Protein AF-A0A2D7BUH4-F1 (afdb_monomer_lite)

Foldseek 3Di:
DDPQQDWDPPDKDWDKDKDFDDPDQDDDPRHAFDWDAWDWDWDFDADDDDPPGAAKIATAIWTWTWHWDDDVTIMIMITIIHPDRDSGCCVGIDGDDDD

Sequence (99 aa):
MYPSDFTLQDRVLAGTIAKYVTETKSSGNLALQNWDTSAPIVFSVGQGSGAAFRGFKVDGNCTYTNRVRSDAVFLENYDWRLIDNPSALGSILTYTTGA

Secondary structure (DSSP, 8-state):
---TT----S---EEEEEEE--S----GGGSTT-EEEEEEEEEEEEESSGGG-EEEEEEEEEEEEEEEEESSSEEEEEEEEE----S-HHHHEEEE---

Structure (mmCIF, N/CA/C/O backbone):
data_AF-A0A2D7BUH4-F1
#
_entry.id   AF-A0A2D7BUH4-F1
#
loop_
_atom_site.group_PDB
_atom_site.id
_atom_site.type_symbol
_atom_site.label_atom_id
_atom_site.label_alt_id
_atom_site.label_comp_id
_atom_site.label_asym_id
_atom_site.label_entity_id
_atom_site.label_seq_id
_atom_site.pdbx_PDB_ins_code
_atom_site.Cartn_x
_atom_site.Cartn_y
_atom_site.Cartn_z
_atom_site.occupancy
_atom_site.B_iso_or_equiv
_atom_site.auth_seq_id
_atom_site.auth_comp_id
_atom_site.auth_asym_id
_atom_site.auth_atom_id
_atom_site.pdbx_PDB_model_num
ATOM 1 N N . MET A 1 1 ? -18.762 0.839 4.443 1.00 66.06 1 MET A N 1
ATOM 2 C CA . MET A 1 1 ? -17.490 1.091 5.160 1.00 66.06 1 MET A CA 1
ATOM 3 C C . MET A 1 1 ? -17.614 0.496 6.561 1.00 66.06 1 MET A C 1
ATOM 5 O O . MET A 1 1 ? -18.750 0.340 6.997 1.00 66.06 1 MET A O 1
ATOM 9 N N . TYR A 1 2 ? -16.518 0.084 7.210 1.00 70.69 2 TYR A N 1
ATOM 10 C CA . TYR A 1 2 ? -16.582 -0.606 8.511 1.00 70.69 2 TYR A CA 1
ATOM 11 C C . TYR A 1 2 ? -17.300 0.241 9.585 1.00 70.69 2 TYR A C 1
ATOM 13 O O . TYR A 1 2 ? -17.184 1.467 9.542 1.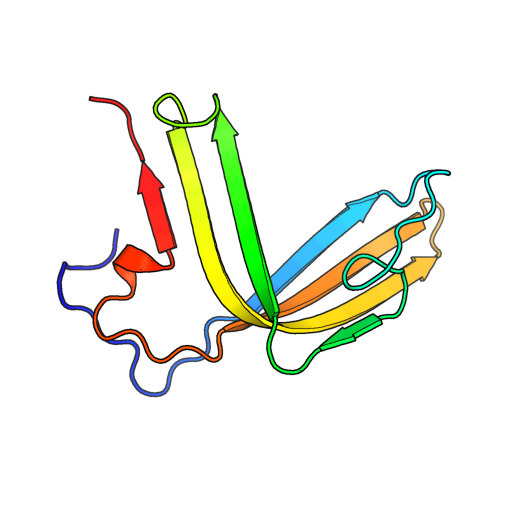00 70.69 2 TYR A O 1
ATOM 21 N N . PRO A 1 3 ? -18.033 -0.379 10.532 1.00 79.56 3 PRO A N 1
ATOM 22 C CA . PRO A 1 3 ? -18.598 0.319 11.690 1.00 79.56 3 PRO A CA 1
ATOM 23 C C . PRO A 1 3 ? -17.532 1.072 12.501 1.00 79.56 3 PRO A C 1
ATOM 25 O O . PRO A 1 3 ? -16.370 0.662 12.511 1.00 79.56 3 PRO A O 1
ATOM 28 N N . SER A 1 4 ? -17.937 2.139 13.199 1.00 71.00 4 SER A N 1
ATOM 29 C CA . SER A 1 4 ? -17.052 3.099 13.889 1.00 71.00 4 SER A CA 1
ATOM 30 C C . SER A 1 4 ? -16.131 2.503 14.957 1.00 71.00 4 SER A C 1
ATOM 32 O O . SER A 1 4 ? -15.134 3.125 15.294 1.00 71.00 4 SER A O 1
ATOM 34 N N . ASP A 1 5 ? -16.395 1.281 15.411 1.00 75.31 5 ASP A N 1
ATOM 35 C CA . ASP A 1 5 ? -15.647 0.612 16.481 1.00 75.31 5 ASP A CA 1
ATOM 36 C C . ASP A 1 5 ? -15.278 -0.826 16.091 1.00 75.31 5 ASP A C 1
ATOM 38 O O . ASP A 1 5 ? -15.105 -1.714 16.927 1.00 75.31 5 ASP A O 1
ATOM 42 N N . PHE A 1 6 ? -15.210 -1.096 14.784 1.00 77.00 6 PHE A N 1
ATOM 43 C CA . PHE A 1 6 ? -14.802 -2.405 14.305 1.00 77.00 6 PHE A CA 1
ATOM 44 C C . PHE A 1 6 ? -13.300 -2.606 14.526 1.00 77.00 6 PHE A C 1
ATOM 46 O O . PHE A 1 6 ? -12.466 -2.060 13.796 1.00 77.00 6 PHE A O 1
ATOM 53 N N . THR A 1 7 ? -12.975 -3.435 15.516 1.00 73.00 7 THR A N 1
ATOM 54 C CA . THR A 1 7 ? -11.623 -3.939 15.753 1.00 73.00 7 THR A CA 1
ATOM 55 C C . THR A 1 7 ? -11.385 -5.205 14.935 1.00 73.00 7 THR A C 1
ATOM 57 O O . THR A 1 7 ? -12.200 -6.132 14.927 1.00 73.00 7 THR A O 1
ATOM 60 N N . LEU A 1 8 ? -10.241 -5.270 14.258 1.00 71.44 8 LEU A N 1
ATOM 61 C CA . LEU A 1 8 ? -9.824 -6.456 13.521 1.00 71.44 8 LEU A CA 1
ATOM 62 C C . LEU A 1 8 ? -9.147 -7.453 14.479 1.00 71.44 8 LEU A C 1
ATOM 64 O O . LEU A 1 8 ? -7.937 -7.415 14.655 1.00 71.44 8 LEU A O 1
ATOM 68 N N . GLN A 1 9 ? -9.911 -8.357 15.097 1.00 72.06 9 GLN A N 1
ATOM 69 C CA . GLN A 1 9 ? -9.338 -9.468 15.873 1.00 72.06 9 GLN A CA 1
ATOM 70 C C . GLN A 1 9 ? -9.058 -10.678 14.969 1.00 72.06 9 GLN A C 1
ATOM 72 O O . GLN A 1 9 ? -9.918 -11.087 14.185 1.00 72.06 9 GLN A O 1
ATOM 77 N N . ASP A 1 10 ? -7.835 -11.211 15.057 1.00 70.31 10 ASP A N 1
ATOM 78 C CA . ASP A 1 10 ? -7.346 -12.448 14.418 1.00 70.31 10 ASP A CA 1
ATOM 79 C C . ASP A 1 10 ? -7.432 -12.527 12.886 1.00 70.31 10 ASP A C 1
ATOM 81 O O . ASP A 1 10 ? -7.198 -13.578 12.284 1.00 70.31 10 ASP A O 1
ATOM 85 N N . ARG A 1 11 ? -7.724 -11.409 12.219 1.00 70.94 11 ARG A N 1
ATOM 86 C CA . ARG A 1 11 ? -7.745 -11.331 10.759 1.00 70.94 11 ARG A CA 1
ATOM 87 C C . ARG A 1 11 ? -6.540 -10.580 10.230 1.00 70.94 11 ARG A C 1
ATOM 89 O O . ARG A 1 11 ? -6.104 -9.575 10.777 1.00 70.94 11 ARG A O 1
ATOM 96 N N . VAL A 1 12 ? -6.027 -11.080 9.115 1.00 82.19 12 VAL A N 1
ATOM 97 C CA . VAL A 1 12 ? -4.899 -10.489 8.404 1.00 82.19 12 VAL A CA 1
ATOM 98 C C . VAL A 1 12 ? -5.435 -9.618 7.278 1.00 82.19 12 VAL A C 1
ATOM 100 O O . VAL A 1 12 ? -6.063 -10.134 6.356 1.00 82.19 12 VAL A O 1
ATOM 103 N N . LEU A 1 13 ? -5.172 -8.311 7.336 1.00 84.94 13 LEU A N 1
ATOM 104 C CA . LEU A 1 13 ? -5.312 -7.441 6.171 1.00 84.94 13 LEU A CA 1
ATOM 105 C C . LEU A 1 13 ? -3.980 -7.421 5.421 1.00 84.94 13 LEU A C 1
ATOM 107 O O . LEU A 1 13 ? -2.958 -7.006 5.962 1.00 84.94 13 LEU A O 1
ATOM 111 N N . ALA A 1 14 ? -3.992 -7.897 4.185 1.00 89.19 14 ALA A N 1
ATOM 112 C CA . ALA A 1 14 ? -2.820 -7.969 3.328 1.00 89.19 14 ALA A CA 1
ATOM 113 C C . ALA A 1 14 ? -3.231 -7.767 1.871 1.00 89.19 14 ALA A C 1
ATOM 115 O O . ALA A 1 14 ? -4.402 -7.922 1.515 1.00 89.19 14 ALA A O 1
ATOM 116 N N . GLY A 1 15 ? -2.263 -7.440 1.027 1.00 89.19 15 GLY A N 1
ATOM 117 C CA . GLY A 1 15 ? -2.495 -7.238 -0.391 1.00 89.19 15 GLY A CA 1
ATOM 118 C C . GLY A 1 15 ? -1.205 -7.191 -1.190 1.00 89.19 15 GLY A C 1
ATOM 119 O O . GLY A 1 15 ? -0.107 -7.325 -0.655 1.00 89.19 15 GLY A O 1
ATOM 120 N N . THR A 1 16 ? -1.363 -6.989 -2.493 1.00 90.44 16 THR A N 1
ATOM 121 C CA . THR A 1 16 ? -0.253 -6.751 -3.415 1.00 90.44 16 THR A CA 1
ATOM 122 C C . THR A 1 16 ? -0.548 -5.509 -4.245 1.00 90.44 16 THR A C 1
ATOM 124 O O . THR A 1 16 ? -1.690 -5.291 -4.660 1.00 90.44 16 THR A O 1
ATOM 127 N N . ILE A 1 17 ? 0.464 -4.671 -4.453 1.00 88.81 17 ILE A N 1
ATOM 128 C CA . ILE A 1 17 ? 0.401 -3.488 -5.317 1.00 88.81 17 ILE A CA 1
ATOM 129 C C . ILE A 1 17 ? 1.437 -3.677 -6.419 1.00 88.81 17 ILE A C 1
ATOM 131 O O . ILE A 1 17 ? 2.615 -3.852 -6.122 1.00 88.81 17 ILE A O 1
ATOM 135 N N . ALA A 1 18 ? 1.010 -3.622 -7.680 1.00 89.44 18 ALA A N 1
ATOM 136 C CA . ALA A 1 18 ? 1.903 -3.689 -8.831 1.00 89.44 18 ALA A CA 1
ATOM 137 C C . ALA A 1 18 ? 2.084 -2.296 -9.444 1.00 89.44 18 ALA A C 1
ATOM 139 O O . ALA A 1 18 ? 1.099 -1.605 -9.714 1.00 89.44 18 ALA A O 1
ATOM 140 N N . LYS A 1 19 ? 3.333 -1.898 -9.698 1.00 86.31 19 LYS A N 1
ATOM 141 C CA . LYS A 1 19 ? 3.676 -0.679 -10.444 1.00 86.31 19 LYS A CA 1
ATOM 142 C C . LYS A 1 19 ? 4.612 -1.002 -11.607 1.00 86.31 19 LYS A C 1
ATOM 144 O O . LYS A 1 19 ? 5.383 -1.958 -11.544 1.00 86.31 19 LYS A O 1
ATOM 149 N N . TYR A 1 20 ? 4.552 -0.196 -12.663 1.00 89.19 20 TYR A N 1
ATOM 150 C CA . TYR A 1 20 ? 5.512 -0.276 -13.762 1.00 89.19 20 TYR A CA 1
ATOM 151 C C . TYR A 1 20 ? 6.888 0.198 -13.300 1.00 89.19 20 TYR A C 1
ATOM 153 O O . TYR A 1 20 ? 7.000 1.244 -12.658 1.00 89.19 20 TYR A O 1
ATOM 161 N N . VAL A 1 21 ? 7.928 -0.561 -13.645 1.00 87.12 21 VAL A N 1
ATOM 162 C CA . VAL A 1 21 ? 9.310 -0.113 -13.468 1.00 87.12 21 VAL A CA 1
ATOM 163 C C . VAL A 1 21 ? 9.634 0.831 -14.615 1.00 87.12 21 VAL A C 1
ATOM 165 O O . VAL A 1 21 ? 9.552 0.461 -15.785 1.00 87.12 21 VAL A O 1
ATOM 168 N N . THR A 1 22 ? 9.987 2.061 -14.270 1.00 83.88 22 THR A N 1
ATOM 169 C CA . THR A 1 22 ? 10.462 3.067 -15.220 1.00 83.88 22 THR A CA 1
ATOM 170 C C . THR A 1 22 ? 11.976 3.223 -15.084 1.00 83.88 22 THR A C 1
ATOM 172 O O . THR A 1 22 ? 12.606 2.635 -14.206 1.00 83.88 22 THR A O 1
ATOM 175 N N . GLU A 1 23 ? 12.587 4.049 -15.928 1.00 82.75 23 GLU A N 1
ATOM 176 C CA . GLU A 1 23 ? 14.015 4.393 -15.837 1.00 82.75 23 GLU A CA 1
ATOM 177 C C . GLU A 1 23 ? 14.408 5.156 -14.557 1.00 82.75 23 GLU A C 1
ATOM 179 O O . GLU A 1 23 ? 15.594 5.336 -14.272 1.00 82.75 23 GLU A O 1
ATOM 184 N N . THR A 1 24 ? 13.434 5.602 -13.756 1.00 82.38 24 THR A N 1
ATOM 185 C CA . THR A 1 24 ? 13.703 6.341 -12.520 1.00 82.38 24 THR A CA 1
ATOM 186 C C . THR A 1 24 ? 14.128 5.394 -11.402 1.00 82.38 24 THR A C 1
ATOM 188 O O . THR A 1 24 ? 13.338 4.604 -10.882 1.00 82.38 24 THR A O 1
ATOM 191 N N . LYS A 1 25 ? 15.387 5.515 -10.972 1.00 76.62 25 LYS A N 1
ATOM 192 C CA . LYS A 1 25 ? 15.914 4.756 -9.837 1.00 76.62 25 LYS A CA 1
ATOM 193 C C . LYS A 1 25 ? 15.312 5.264 -8.526 1.00 76.62 25 LYS A C 1
ATOM 195 O O . LYS A 1 25 ? 15.660 6.341 -8.049 1.00 76.62 25 LYS A O 1
ATOM 200 N N . SER A 1 26 ? 14.453 4.452 -7.922 1.00 80.75 26 SER A N 1
ATOM 201 C CA . SER A 1 26 ? 13.956 4.688 -6.564 1.00 80.75 26 SER A CA 1
ATOM 202 C C . SER A 1 26 ? 15.034 4.341 -5.525 1.00 80.75 26 SER A C 1
ATOM 204 O O . SER A 1 26 ? 15.833 3.425 -5.734 1.00 80.75 26 SER A O 1
ATOM 206 N N . SER A 1 27 ? 15.082 5.076 -4.412 1.00 81.38 27 SER A N 1
ATOM 207 C CA . SER A 1 27 ? 16.049 4.891 -3.319 1.00 81.38 27 SER A CA 1
ATOM 208 C C . SER A 1 27 ? 15.350 4.713 -1.963 1.00 81.38 27 SER A C 1
ATOM 210 O O . SER A 1 27 ? 14.140 4.919 -1.842 1.00 81.38 27 SER A O 1
ATOM 212 N N . GLY A 1 28 ? 16.102 4.290 -0.939 1.00 82.75 28 GLY A N 1
ATOM 213 C CA . GLY A 1 28 ? 15.569 4.037 0.406 1.00 82.75 28 GLY A CA 1
ATOM 214 C C . GLY A 1 28 ? 14.490 2.950 0.410 1.00 82.75 28 GLY A C 1
ATOM 215 O O . GLY A 1 28 ? 14.629 1.938 -0.271 1.00 82.75 28 GLY A O 1
ATOM 216 N N . ASN A 1 29 ? 13.388 3.189 1.123 1.00 72.94 29 ASN A N 1
ATOM 217 C CA . ASN A 1 29 ? 12.273 2.238 1.259 1.00 72.94 29 ASN A CA 1
ATOM 218 C C . ASN A 1 29 ? 11.501 1.998 -0.054 1.00 72.94 29 ASN A C 1
ATOM 220 O O . ASN A 1 29 ? 10.693 1.079 -0.149 1.00 72.94 29 ASN A O 1
ATOM 224 N N . LEU A 1 30 ? 11.752 2.817 -1.078 1.00 73.50 30 LEU A N 1
ATOM 225 C CA . LEU A 1 30 ? 11.188 2.651 -2.416 1.00 73.50 30 LEU A CA 1
ATOM 226 C C . LEU A 1 30 ? 12.140 1.917 -3.367 1.00 73.50 30 LEU A C 1
ATOM 228 O O . LEU A 1 30 ? 11.780 1.698 -4.520 1.00 73.50 30 LEU A O 1
ATOM 232 N N . ALA A 1 31 ? 13.348 1.561 -2.919 1.00 82.81 31 ALA A N 1
ATOM 233 C CA . ALA A 1 31 ? 14.301 0.831 -3.738 1.00 82.81 31 ALA A CA 1
ATOM 234 C C . ALA A 1 31 ? 13.745 -0.542 -4.146 1.00 82.81 31 ALA A C 1
ATOM 236 O O . ALA A 1 31 ? 13.092 -1.241 -3.364 1.00 82.81 31 ALA A O 1
ATOM 237 N N . LEU A 1 32 ? 14.045 -0.926 -5.387 1.00 81.25 32 LEU A N 1
ATOM 238 C CA . LEU A 1 32 ? 13.700 -2.231 -5.938 1.00 81.25 32 LEU A CA 1
ATOM 239 C C . LEU A 1 32 ? 14.368 -3.341 -5.112 1.00 81.25 32 LEU A C 1
ATOM 241 O O . LEU A 1 32 ? 15.523 -3.190 -4.716 1.00 81.25 32 LEU A O 1
ATOM 245 N N . GLN A 1 33 ? 13.669 -4.462 -4.902 1.00 83.12 33 GLN A N 1
ATOM 246 C CA . GLN A 1 33 ? 14.151 -5.599 -4.094 1.00 83.12 33 GLN A CA 1
ATOM 247 C C . GLN A 1 33 ? 14.375 -5.277 -2.602 1.00 83.12 33 GLN A C 1
ATOM 249 O O . GLN A 1 33 ? 15.190 -5.920 -1.944 1.00 83.12 33 GLN A O 1
ATOM 254 N N . ASN A 1 34 ? 13.666 -4.285 -2.055 1.00 87.69 34 ASN A N 1
ATOM 255 C CA . ASN A 1 34 ? 13.734 -3.954 -0.631 1.00 87.69 34 ASN A CA 1
ATOM 256 C C . ASN A 1 34 ? 12.680 -4.696 0.212 1.00 87.69 34 ASN A C 1
ATOM 258 O O . ASN A 1 34 ? 11.643 -5.135 -0.285 1.00 87.69 34 ASN A O 1
ATOM 262 N N . TRP A 1 35 ? 12.909 -4.800 1.516 1.00 90.31 35 TRP A N 1
ATOM 263 C CA . TRP A 1 35 ? 11.911 -5.281 2.468 1.00 90.31 35 TRP A CA 1
ATOM 264 C C . TRP A 1 35 ? 11.989 -4.478 3.760 1.00 90.31 35 TRP A C 1
ATOM 266 O O . TRP A 1 35 ? 13.035 -3.927 4.099 1.00 90.31 35 TRP A O 1
ATOM 276 N N . ASP A 1 36 ? 10.868 -4.418 4.471 1.00 89.75 36 ASP A N 1
ATOM 277 C CA . ASP A 1 36 ? 10.794 -3.810 5.794 1.00 89.75 36 ASP A CA 1
ATOM 278 C C . ASP A 1 36 ? 9.767 -4.561 6.641 1.00 89.75 36 ASP A C 1
ATOM 280 O O . ASP A 1 36 ? 8.722 -5.002 6.152 1.00 89.75 36 ASP A O 1
ATOM 284 N N . THR A 1 37 ? 10.065 -4.711 7.924 1.00 89.38 37 THR A N 1
ATOM 285 C CA . THR A 1 37 ? 9.145 -5.292 8.899 1.00 89.38 37 THR A CA 1
ATOM 286 C C . THR A 1 37 ? 8.200 -4.274 9.521 1.00 89.38 37 THR A C 1
ATOM 288 O O . THR A 1 37 ? 7.263 -4.674 10.200 1.00 89.38 37 THR A O 1
ATOM 291 N N . SER A 1 38 ? 8.441 -2.977 9.346 1.00 89.75 38 SER A N 1
ATOM 292 C CA . SER A 1 38 ? 7.605 -1.927 9.917 1.00 89.75 38 SER A CA 1
ATOM 293 C C . SER A 1 38 ? 7.755 -0.629 9.131 1.00 89.75 38 SER A C 1
ATOM 295 O O . SER A 1 38 ? 8.477 0.280 9.542 1.00 89.75 38 SER A O 1
ATOM 297 N N . ALA A 1 39 ? 7.012 -0.514 8.034 1.00 87.38 39 ALA A N 1
ATOM 298 C CA . ALA A 1 39 ? 6.946 0.711 7.251 1.00 87.38 39 ALA A CA 1
ATOM 299 C C . ALA A 1 39 ? 5.506 1.206 7.086 1.00 87.38 39 ALA A C 1
ATOM 301 O O . ALA A 1 39 ? 4.607 0.396 6.836 1.00 87.38 39 ALA A O 1
ATOM 302 N N . PRO A 1 40 ? 5.273 2.528 7.152 1.00 88.25 40 PRO A N 1
ATOM 303 C CA . PRO A 1 40 ? 3.994 3.092 6.761 1.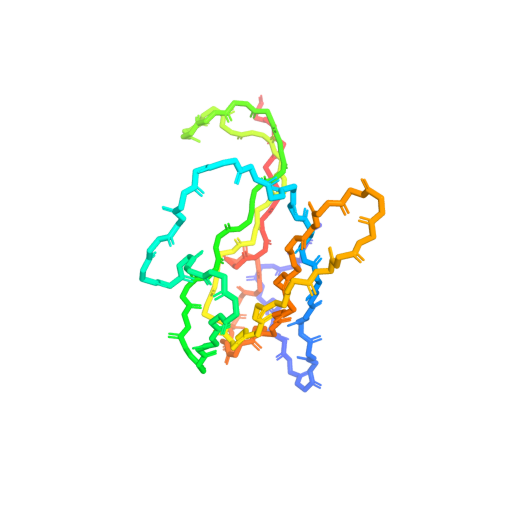00 88.25 40 PRO A CA 1
ATOM 304 C C . PRO A 1 40 ? 3.804 2.905 5.253 1.00 88.25 40 PRO A C 1
ATOM 306 O O . PRO A 1 40 ? 4.626 3.353 4.449 1.00 88.25 40 PRO A O 1
ATOM 309 N N . ILE A 1 41 ? 2.715 2.244 4.866 1.00 86.00 41 ILE A N 1
ATOM 310 C CA . ILE A 1 41 ? 2.299 2.137 3.467 1.00 86.00 41 ILE A CA 1
ATOM 311 C C . ILE A 1 41 ? 1.024 2.943 3.297 1.00 86.00 41 ILE A C 1
ATOM 313 O O . ILE A 1 41 ? 0.004 2.662 3.925 1.00 86.00 41 ILE A O 1
ATOM 317 N N . VAL A 1 42 ? 1.096 3.927 2.400 1.00 88.94 42 VAL A N 1
ATOM 318 C CA . VAL A 1 42 ? -0.058 4.719 1.987 1.00 88.94 42 VAL A CA 1
ATOM 319 C C . VAL A 1 42 ? -0.398 4.375 0.550 1.00 88.94 42 VAL A C 1
ATOM 321 O O . VAL A 1 42 ? 0.364 4.654 -0.374 1.00 88.94 42 VAL A O 1
ATOM 324 N N . PHE A 1 43 ? -1.572 3.791 0.359 1.00 85.44 43 PHE A N 1
ATOM 325 C CA . PHE A 1 43 ? -2.136 3.515 -0.952 1.00 85.44 43 PHE A CA 1
ATOM 326 C C . PHE A 1 43 ? -3.437 4.289 -1.093 1.00 85.44 43 PHE A C 1
ATOM 328 O O . PHE A 1 43 ? -4.297 4.230 -0.221 1.00 85.44 43 PHE A O 1
ATOM 335 N N . SER A 1 44 ? -3.580 5.047 -2.175 1.00 89.06 44 SER A N 1
ATOM 336 C CA . SER A 1 44 ? -4.775 5.847 -2.442 1.00 89.06 44 SER A CA 1
ATOM 337 C C . SER A 1 44 ? -5.212 5.650 -3.887 1.00 89.06 44 SER A C 1
ATOM 339 O O . SER A 1 44 ? -4.414 5.809 -4.807 1.00 89.06 44 SER A O 1
ATOM 341 N N . VAL A 1 45 ? -6.484 5.316 -4.081 1.00 87.81 45 VAL A N 1
ATOM 342 C CA . VAL A 1 45 ? -7.117 5.155 -5.393 1.00 87.81 45 VAL A CA 1
ATOM 343 C C . VAL A 1 45 ? -8.345 6.030 -5.427 1.00 87.81 45 VAL A C 1
ATOM 345 O O . VAL A 1 45 ? -9.311 5.794 -4.701 1.00 87.81 45 VAL A O 1
ATOM 348 N N . GLY A 1 46 ? -8.312 7.055 -6.265 1.00 89.56 46 GLY A N 1
ATOM 349 C CA . GLY A 1 46 ? -9.367 8.047 -6.287 1.00 89.56 46 GLY A CA 1
ATOM 350 C C . GLY A 1 46 ? -9.047 9.234 -7.174 1.00 89.56 46 GLY A C 1
ATOM 351 O O . GLY A 1 46 ? -8.076 9.228 -7.928 1.00 89.56 46 GLY A O 1
ATOM 352 N N . GLN A 1 47 ? -9.897 10.247 -7.069 1.00 90.62 47 GLN A N 1
ATOM 353 C CA . GLN A 1 47 ? -9.799 11.509 -7.789 1.00 90.62 47 GLN A CA 1
ATOM 354 C C . GLN A 1 47 ? -9.496 12.650 -6.816 1.00 90.62 47 GLN A C 1
ATOM 356 O O . GLN A 1 47 ? -9.981 12.653 -5.685 1.00 90.62 47 GLN A O 1
ATOM 361 N N . GLY A 1 48 ? -8.724 13.636 -7.273 1.00 88.75 48 GLY A N 1
ATOM 362 C CA . GLY A 1 48 ? -8.318 14.790 -6.468 1.00 88.75 48 GLY A CA 1
ATOM 363 C C . GLY A 1 48 ? -7.150 14.509 -5.516 1.00 88.75 48 GLY A C 1
ATOM 364 O O . GLY A 1 48 ? -6.562 13.431 -5.507 1.00 88.75 48 GLY A O 1
ATOM 365 N N . SER A 1 49 ? -6.796 15.511 -4.714 1.00 86.75 49 SER A N 1
ATOM 366 C CA . SER A 1 49 ? -5.707 15.453 -3.733 1.00 86.75 49 SER A CA 1
ATOM 367 C C . SER A 1 49 ? -6.060 16.259 -2.479 1.00 86.75 49 SER A C 1
ATOM 369 O O . SER A 1 49 ? -6.981 17.082 -2.489 1.00 86.75 49 SER A O 1
ATOM 371 N N . GLY A 1 50 ? -5.357 16.004 -1.371 1.00 85.94 50 GLY A N 1
ATOM 372 C CA . GLY A 1 50 ? -5.612 16.676 -0.092 1.00 85.94 50 GLY A CA 1
ATOM 373 C C . GLY A 1 50 ? -7.077 16.558 0.347 1.00 85.94 50 GLY A C 1
ATOM 374 O O . GLY A 1 50 ? -7.673 15.486 0.269 1.00 85.94 50 GLY A O 1
ATOM 375 N N . ALA A 1 51 ? -7.682 17.676 0.759 1.00 86.62 51 ALA A N 1
ATOM 376 C CA . ALA A 1 51 ? -9.089 17.729 1.176 1.00 86.62 51 ALA A CA 1
ATOM 377 C C . ALA A 1 51 ? -10.095 17.448 0.035 1.00 86.62 51 ALA A C 1
ATOM 379 O O . ALA A 1 51 ? -11.253 17.097 0.285 1.00 86.62 51 ALA A O 1
ATOM 380 N N . ALA A 1 52 ? -9.668 17.577 -1.225 1.00 89.38 52 ALA A N 1
ATOM 381 C CA . ALA A 1 52 ? -10.492 17.281 -2.393 1.00 89.38 52 ALA A CA 1
ATOM 382 C C . ALA A 1 52 ? -10.459 15.795 -2.790 1.00 89.38 52 ALA A C 1
ATOM 384 O O . ALA A 1 52 ? -11.192 15.410 -3.697 1.00 89.38 52 ALA A O 1
ATOM 385 N N . PHE A 1 53 ? -9.646 14.955 -2.131 1.00 90.94 53 PHE A N 1
ATOM 386 C CA . PHE A 1 53 ? -9.563 13.532 -2.456 1.00 90.94 53 PHE A CA 1
ATOM 387 C C . PHE A 1 53 ? -10.912 12.832 -2.263 1.00 90.94 53 PHE A C 1
ATOM 389 O O . PHE A 1 53 ? -11.583 13.002 -1.239 1.00 90.94 53 PHE A O 1
ATOM 396 N N . ARG A 1 54 ? -11.300 12.036 -3.259 1.00 92.19 54 ARG A N 1
ATOM 397 C CA . ARG A 1 54 ? -12.480 11.171 -3.269 1.00 92.19 54 ARG A CA 1
ATOM 398 C C . ARG A 1 54 ? -12.056 9.790 -3.725 1.00 92.19 54 ARG A C 1
ATOM 400 O O . ARG A 1 54 ? -11.572 9.641 -4.845 1.00 92.19 54 ARG A O 1
ATOM 407 N N .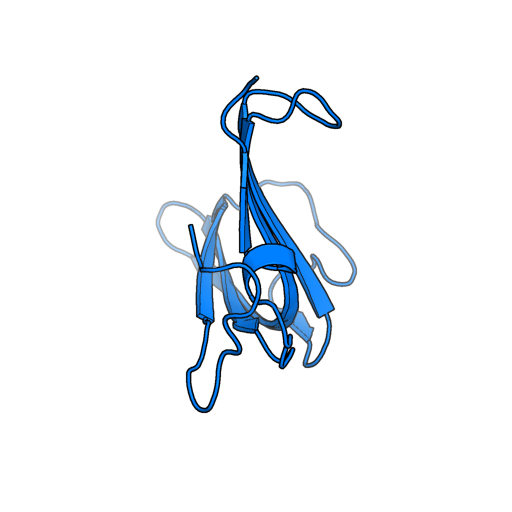 GLY A 1 55 ? -12.246 8.785 -2.886 1.00 92.06 55 GLY A N 1
ATOM 408 C CA . GLY A 1 55 ? -11.821 7.432 -3.206 1.00 92.06 55 GLY A CA 1
ATOM 409 C C . GLY A 1 55 ? -11.429 6.618 -1.990 1.00 92.06 55 GLY A C 1
ATOM 410 O O . GLY A 1 55 ? -11.781 6.941 -0.858 1.00 92.06 55 GLY A O 1
ATOM 411 N N . PHE A 1 56 ? -10.723 5.532 -2.263 1.00 89.44 56 PHE A N 1
ATOM 412 C CA . PHE A 1 56 ? -10.268 4.552 -1.294 1.00 89.44 56 PHE A CA 1
ATOM 413 C C . PHE A 1 56 ? -8.841 4.866 -0.852 1.00 89.44 56 PHE A C 1
ATOM 415 O O . PHE A 1 56 ? -7.980 5.120 -1.695 1.00 89.44 56 PHE A O 1
ATOM 422 N N . LYS A 1 57 ? -8.578 4.818 0.453 1.00 90.06 57 LYS A N 1
ATOM 423 C CA . LYS A 1 57 ? -7.242 4.997 1.016 1.00 90.06 57 LYS A CA 1
ATOM 424 C C . LYS A 1 57 ? -6.965 3.948 2.094 1.00 90.06 57 LYS A C 1
ATOM 426 O O . LYS A 1 57 ? -7.808 3.702 2.954 1.00 90.06 57 LYS A O 1
ATOM 431 N N . VAL A 1 58 ? -5.768 3.370 2.040 1.00 88.12 58 VAL A N 1
ATOM 432 C CA . VAL A 1 58 ? -5.149 2.564 3.099 1.00 88.12 58 VAL A CA 1
ATOM 433 C C . VAL A 1 58 ? -3.944 3.327 3.619 1.00 88.12 58 VAL A C 1
ATOM 435 O O . VAL A 1 58 ? -3.139 3.801 2.817 1.00 88.12 58 VAL A O 1
ATOM 438 N N . ASP A 1 59 ? -3.842 3.459 4.934 1.00 91.19 59 ASP A N 1
ATOM 439 C CA . ASP A 1 59 ? -2.762 4.175 5.611 1.00 91.19 59 ASP A CA 1
ATOM 440 C C . ASP A 1 59 ? -2.498 3.530 6.967 1.00 91.19 59 ASP A C 1
ATOM 442 O O . ASP A 1 59 ? -3.278 3.699 7.901 1.00 91.19 59 ASP A O 1
ATOM 446 N N . GLY A 1 60 ? -1.449 2.714 7.033 1.00 89.94 60 GLY A N 1
ATOM 447 C CA . GLY A 1 60 ? -1.082 1.982 8.240 1.00 89.94 60 GLY A CA 1
ATOM 448 C C . GLY A 1 60 ? 0.309 1.367 8.155 1.00 89.94 60 GLY A C 1
ATOM 449 O O . GLY A 1 60 ? 0.909 1.274 7.076 1.00 89.94 60 GLY A O 1
ATOM 450 N N . ASN A 1 61 ? 0.824 0.928 9.301 1.00 91.50 61 ASN A N 1
ATOM 451 C CA . ASN A 1 61 ? 2.101 0.235 9.377 1.00 91.50 61 ASN A CA 1
ATOM 452 C C . ASN A 1 61 ? 1.953 -1.187 8.853 1.00 91.50 61 ASN A C 1
ATOM 454 O O . ASN A 1 61 ? 1.088 -1.965 9.272 1.00 91.50 61 ASN A O 1
ATOM 458 N N . CYS A 1 62 ? 2.844 -1.533 7.936 1.00 90.75 62 CYS A N 1
ATOM 459 C CA . CYS A 1 62 ? 2.869 -2.816 7.273 1.00 90.75 62 CYS A CA 1
ATOM 460 C C . CYS A 1 62 ? 4.266 -3.434 7.347 1.00 90.75 62 CYS A C 1
ATOM 462 O O . CYS A 1 62 ? 5.284 -2.743 7.342 1.00 90.75 62 CYS A O 1
ATOM 464 N N . THR A 1 63 ? 4.296 -4.760 7.324 1.00 92.56 63 THR A N 1
ATOM 465 C CA . THR A 1 63 ? 5.451 -5.496 6.801 1.00 92.56 63 THR A CA 1
ATOM 466 C C . THR A 1 63 ? 5.300 -5.557 5.285 1.00 92.56 63 THR A C 1
ATOM 468 O O . THR A 1 63 ? 4.179 -5.720 4.789 1.00 92.56 63 THR A O 1
ATOM 471 N N . TYR A 1 64 ? 6.392 -5.430 4.535 1.00 93.00 64 TYR A N 1
ATOM 472 C CA . TYR A 1 64 ? 6.348 -5.620 3.090 1.00 93.00 64 TYR A CA 1
ATOM 473 C C . TYR A 1 64 ? 7.589 -6.304 2.537 1.00 93.00 64 TYR A C 1
ATOM 475 O O . TYR A 1 64 ? 8.687 -6.244 3.091 1.00 93.00 64 TYR A O 1
ATOM 483 N N . THR A 1 65 ? 7.405 -6.935 1.384 1.00 92.56 65 THR A N 1
ATOM 484 C CA . THR A 1 65 ? 8.496 -7.346 0.508 1.00 92.56 65 THR A CA 1
ATOM 485 C C . THR A 1 65 ? 8.235 -6.803 -0.880 1.00 92.56 65 THR A C 1
ATOM 487 O O . THR A 1 65 ? 7.139 -6.944 -1.420 1.00 92.56 65 THR A O 1
ATOM 490 N N . ASN A 1 66 ? 9.259 -6.189 -1.449 1.00 90.31 66 ASN A N 1
ATOM 491 C CA . ASN A 1 66 ? 9.238 -5.654 -2.788 1.00 90.31 66 ASN A CA 1
ATOM 492 C C . ASN A 1 66 ? 9.989 -6.592 -3.743 1.00 90.31 66 ASN A C 1
ATOM 494 O O . ASN A 1 66 ? 11.129 -6.962 -3.467 1.00 90.31 66 ASN A O 1
ATOM 498 N N . ARG A 1 67 ? 9.373 -6.981 -4.863 1.00 90.94 67 ARG A N 1
ATOM 499 C CA . ARG A 1 67 ? 9.957 -7.909 -5.845 1.00 90.94 67 ARG A CA 1
ATOM 500 C C . ARG A 1 67 ? 9.838 -7.364 -7.259 1.00 90.94 67 ARG A C 1
ATOM 502 O O . ARG A 1 67 ? 8.779 -6.887 -7.658 1.00 90.94 67 ARG A O 1
ATOM 509 N N . VAL A 1 68 ? 10.904 -7.510 -8.044 1.00 90.06 68 VAL A N 1
ATOM 510 C CA . VAL A 1 68 ? 10.834 -7.308 -9.496 1.00 90.06 68 VAL A CA 1
ATOM 511 C C . VAL A 1 68 ? 10.190 -8.514 -10.165 1.00 90.06 68 VAL A C 1
ATOM 513 O O . VAL A 1 68 ? 10.481 -9.663 -9.827 1.00 90.06 68 VAL A O 1
ATOM 516 N N . ARG A 1 69 ? 9.372 -8.237 -11.170 1.00 89.94 69 ARG A N 1
ATOM 517 C CA . ARG A 1 69 ? 8.895 -9.208 -12.138 1.00 89.94 69 ARG A CA 1
ATOM 518 C C . ARG A 1 69 ? 9.388 -8.789 -13.517 1.00 89.94 69 ARG A C 1
ATOM 520 O O . ARG A 1 69 ? 9.012 -7.739 -14.034 1.00 89.94 69 ARG A O 1
ATOM 527 N N . SER A 1 70 ? 10.273 -9.600 -14.080 1.00 87.62 70 SER A N 1
ATOM 528 C CA . SER A 1 70 ? 10.903 -9.374 -15.379 1.00 87.62 70 SER A CA 1
ATOM 529 C C . SER A 1 70 ? 10.199 -10.199 -16.455 1.00 87.62 70 SER A C 1
ATOM 531 O O . SER A 1 70 ? 10.668 -11.276 -16.817 1.00 87.62 70 SER A O 1
ATOM 533 N N . ASP A 1 71 ? 9.053 -9.705 -16.918 1.00 87.56 71 ASP A N 1
ATOM 534 C CA . ASP A 1 71 ? 8.369 -10.210 -18.113 1.00 87.56 71 ASP A CA 1
ATOM 535 C C . ASP A 1 71 ? 8.619 -9.245 -19.293 1.00 87.56 71 ASP A C 1
ATOM 537 O O . ASP A 1 71 ? 9.496 -8.383 -19.224 1.00 87.56 71 ASP A O 1
ATOM 541 N N . ALA A 1 72 ? 7.838 -9.346 -20.377 1.00 88.31 72 ALA A N 1
ATOM 542 C CA . ALA A 1 72 ? 7.872 -8.384 -21.490 1.00 88.31 72 ALA A CA 1
ATOM 543 C C . ALA A 1 72 ? 7.705 -6.917 -21.035 1.00 88.31 72 ALA A C 1
ATOM 545 O O . ALA A 1 72 ? 8.134 -5.998 -21.728 1.00 88.31 72 ALA A O 1
ATOM 546 N N . VAL A 1 73 ? 7.095 -6.708 -19.865 1.00 88.75 73 VAL A N 1
ATOM 547 C CA . VAL A 1 73 ? 7.054 -5.431 -19.155 1.00 88.75 73 VAL A CA 1
ATOM 548 C C . VAL A 1 73 ? 7.613 -5.645 -17.752 1.00 88.75 73 VAL A C 1
ATOM 550 O O . VAL A 1 73 ? 7.178 -6.554 -17.042 1.00 88.75 73 VAL A O 1
ATOM 553 N N . PHE A 1 74 ? 8.563 -4.801 -17.346 1.00 89.12 74 PHE A N 1
ATOM 554 C CA . PHE A 1 74 ? 9.109 -4.834 -15.994 1.00 89.12 74 PHE A CA 1
ATOM 555 C C . PHE A 1 74 ? 8.102 -4.250 -15.003 1.00 89.12 74 PHE A C 1
ATOM 557 O O . PHE A 1 74 ? 7.670 -3.099 -15.123 1.00 89.12 74 PHE A O 1
ATOM 564 N N . LEU A 1 75 ? 7.742 -5.056 -14.011 1.00 91.25 75 LEU A N 1
ATOM 565 C CA . LEU A 1 75 ? 6.854 -4.674 -12.923 1.00 91.25 75 LEU A CA 1
ATOM 566 C C . LEU A 1 75 ? 7.575 -4.806 -11.588 1.00 91.25 75 LEU A C 1
ATOM 568 O O . LEU A 1 75 ? 8.521 -5.577 -11.429 1.00 91.25 75 LEU A O 1
ATOM 572 N N . GLU A 1 76 ? 7.090 -4.051 -10.621 1.00 89.44 76 GLU A N 1
ATOM 573 C CA . GLU A 1 76 ? 7.520 -4.102 -9.239 1.00 89.44 76 GLU A CA 1
ATOM 574 C C . GLU A 1 76 ? 6.295 -4.318 -8.354 1.00 89.44 76 GLU A C 1
ATOM 576 O O . GLU A 1 76 ? 5.319 -3.566 -8.429 1.00 89.44 76 GLU A O 1
ATOM 581 N N . ASN A 1 77 ? 6.341 -5.376 -7.549 1.00 91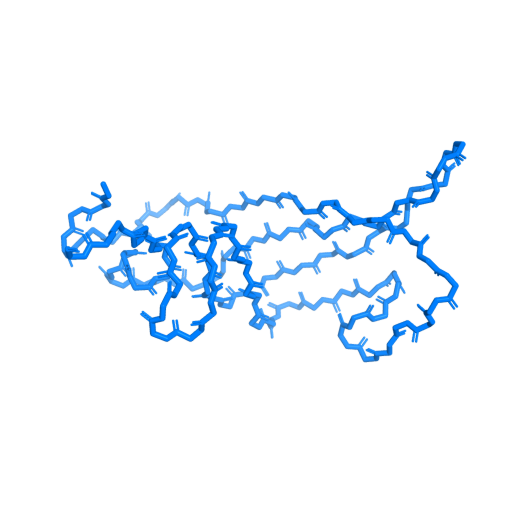.69 77 ASN A N 1
ATOM 582 C CA . ASN A 1 77 ? 5.256 -5.818 -6.688 1.00 91.69 77 ASN A CA 1
ATOM 583 C C . ASN A 1 77 ? 5.608 -5.568 -5.222 1.00 91.69 77 ASN A C 1
ATOM 585 O O . ASN A 1 77 ? 6.590 -6.114 -4.723 1.00 91.69 77 ASN A O 1
ATOM 589 N N . TYR A 1 78 ? 4.765 -4.801 -4.531 1.00 90.44 78 TYR A N 1
ATOM 590 C CA . TYR A 1 78 ? 4.788 -4.651 -3.079 1.00 90.44 78 TYR A CA 1
ATOM 591 C C . TYR A 1 78 ? 3.750 -5.579 -2.472 1.00 90.44 78 TYR A C 1
ATOM 593 O O . TYR A 1 78 ? 2.558 -5.266 -2.470 1.00 90.44 78 TYR A O 1
ATOM 601 N N . ASP A 1 79 ? 4.211 -6.708 -1.950 1.00 92.50 79 ASP A N 1
ATOM 602 C CA . ASP A 1 79 ? 3.385 -7.605 -1.155 1.00 92.50 79 ASP A CA 1
ATOM 603 C C . ASP A 1 79 ? 3.441 -7.131 0.293 1.00 92.50 79 ASP A C 1
ATOM 605 O O . ASP A 1 79 ? 4.520 -7.078 0.888 1.00 92.50 79 ASP A O 1
ATOM 609 N N . TRP A 1 80 ? 2.295 -6.751 0.849 1.00 91.75 80 TRP A N 1
ATOM 610 C CA . TRP A 1 80 ? 2.218 -6.098 2.149 1.00 91.75 80 TRP A CA 1
ATOM 611 C C . TRP A 1 80 ? 1.204 -6.766 3.067 1.00 91.75 80 TRP A C 1
ATOM 613 O O . TRP A 1 80 ? 0.206 -7.341 2.628 1.00 91.75 80 TRP A O 1
ATOM 623 N N . ARG A 1 81 ? 1.457 -6.651 4.3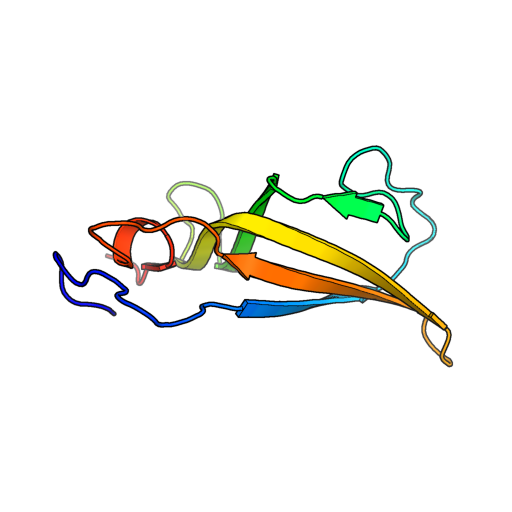68 1.00 92.00 81 ARG A N 1
ATOM 624 C CA . ARG A 1 81 ? 0.559 -7.087 5.433 1.00 92.00 81 ARG A CA 1
ATOM 625 C C . ARG A 1 81 ? 0.518 -6.031 6.525 1.00 92.00 81 ARG A C 1
ATOM 627 O O . ARG A 1 81 ? 1.565 -5.694 7.077 1.00 92.00 81 ARG A O 1
ATOM 634 N N . LEU A 1 82 ? -0.687 -5.570 6.856 1.00 90.50 82 LEU A N 1
ATOM 635 C CA . LEU A 1 82 ? -0.929 -4.686 7.990 1.00 90.50 82 LEU A CA 1
ATOM 636 C C . LEU A 1 82 ? -0.484 -5.389 9.277 1.00 90.50 82 LEU A C 1
ATOM 638 O O . LEU A 1 82 ? -0.847 -6.545 9.517 1.00 90.50 82 LEU A O 1
ATOM 642 N N . ILE A 1 83 ? 0.308 -4.686 10.080 1.00 91.00 83 ILE A N 1
ATOM 643 C CA . ILE A 1 83 ? 0.745 -5.144 11.405 1.00 91.00 83 ILE A CA 1
ATOM 644 C C . ILE A 1 83 ? 0.125 -4.336 12.540 1.00 91.00 83 ILE A C 1
ATOM 646 O O . ILE A 1 83 ? 0.212 -4.747 13.696 1.00 91.00 83 ILE A O 1
ATOM 650 N N . ASP A 1 84 ? -0.529 -3.221 12.215 1.00 86.62 84 ASP A N 1
ATOM 651 C CA . ASP A 1 84 ? -1.333 -2.498 13.184 1.00 86.62 84 ASP A CA 1
ATOM 652 C C . ASP A 1 84 ? -2.521 -3.348 13.637 1.00 86.62 84 ASP A C 1
ATOM 654 O O . ASP A 1 84 ? -3.171 -4.035 12.844 1.00 86.62 84 ASP A O 1
ATOM 658 N N . ASN A 1 85 ? -2.847 -3.221 14.920 1.00 84.56 85 ASN A N 1
ATOM 659 C CA . ASN A 1 85 ? -4.080 -3.733 15.500 1.00 84.56 85 ASN A CA 1
ATOM 660 C C . ASN A 1 85 ? -4.973 -2.549 15.913 1.00 84.56 85 ASN A C 1
ATOM 662 O O . ASN A 1 85 ? -5.079 -2.241 17.104 1.00 84.56 85 ASN A O 1
ATOM 666 N N . PRO A 1 86 ? -5.537 -1.800 14.944 1.00 83.12 86 PRO A N 1
ATOM 667 C CA . PRO A 1 86 ? -6.331 -0.622 15.247 1.00 83.12 86 PRO A CA 1
ATOM 668 C C . PRO A 1 86 ? -7.648 -1.034 15.913 1.00 83.12 86 PRO A C 1
ATOM 670 O O . PRO A 1 86 ? -8.351 -1.931 15.442 1.00 83.12 86 PRO A O 1
ATOM 673 N N . SER A 1 87 ? -8.034 -0.315 16.965 1.00 84.38 87 SER A N 1
ATOM 674 C CA . SER A 1 87 ? -9.365 -0.446 17.574 1.00 84.38 87 SER A CA 1
ATOM 675 C C . SER A 1 87 ? -10.489 -0.013 16.622 1.00 84.38 87 SER A C 1
ATOM 677 O O . SER A 1 87 ? -11.616 -0.487 16.749 1.00 84.38 87 SER A O 1
ATOM 679 N N . ALA A 1 88 ? -10.167 0.832 15.637 1.00 85.06 88 ALA A N 1
ATOM 680 C CA . ALA A 1 88 ? -11.070 1.295 14.594 1.00 85.06 88 ALA A CA 1
ATOM 681 C C . ALA A 1 88 ? -10.432 1.109 13.211 1.00 85.06 88 ALA A C 1
ATOM 683 O O . ALA A 1 88 ? -9.676 1.955 12.743 1.00 85.06 88 ALA A O 1
ATOM 684 N N . LEU A 1 89 ? -10.766 0.025 12.507 1.00 84.56 89 LEU A N 1
ATOM 685 C CA . LEU A 1 89 ? -10.229 -0.238 11.163 1.00 84.56 89 LEU A CA 1
ATOM 686 C C . LEU A 1 89 ? -10.555 0.880 10.154 1.00 84.56 89 LEU A C 1
ATOM 688 O O . LEU A 1 89 ? -9.815 1.086 9.193 1.00 84.56 89 LEU A O 1
ATOM 692 N N . GLY A 1 90 ? -11.637 1.626 10.390 1.00 86.12 90 GLY A N 1
ATOM 693 C CA . GLY A 1 90 ? -12.021 2.784 9.584 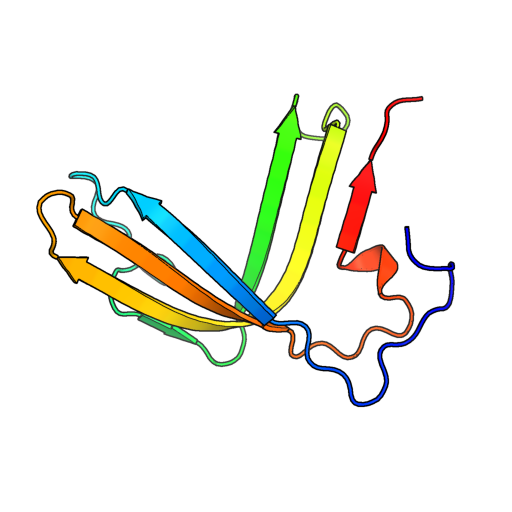1.00 86.12 90 GLY A CA 1
ATOM 694 C C . GLY A 1 90 ? -11.025 3.950 9.615 1.00 86.12 90 GLY A C 1
ATOM 695 O O . GLY A 1 90 ? -11.123 4.810 8.750 1.00 86.12 90 GLY A O 1
ATOM 696 N N . SER A 1 91 ? -10.070 3.995 10.555 1.00 86.44 91 SER A N 1
ATOM 697 C CA . SER A 1 91 ? -8.989 4.996 10.539 1.00 86.44 91 SER A CA 1
ATOM 698 C C . SER A 1 91 ? -7.854 4.633 9.576 1.00 86.44 91 SER A C 1
ATOM 700 O O . SER A 1 91 ? -7.205 5.526 9.040 1.00 86.44 91 SER A O 1
ATOM 702 N N . ILE A 1 92 ? -7.653 3.335 9.329 1.00 89.50 92 ILE A N 1
ATOM 703 C CA . ILE A 1 92 ? -6.642 2.803 8.408 1.00 89.50 92 ILE A CA 1
ATOM 704 C C . ILE A 1 92 ? -7.210 2.701 6.994 1.00 89.50 92 ILE A C 1
ATOM 706 O O . ILE A 1 92 ? -6.560 3.090 6.027 1.00 89.50 92 ILE A O 1
ATOM 710 N N . LEU A 1 93 ? -8.427 2.166 6.863 1.00 88.62 93 LEU A N 1
ATOM 711 C CA . LEU A 1 93 ? -9.080 1.883 5.590 1.00 88.62 93 LEU A CA 1
ATOM 712 C C . LEU A 1 93 ? -10.302 2.786 5.428 1.00 88.62 93 LEU A C 1
ATOM 714 O O . LEU A 1 93 ? -11.376 2.539 5.980 1.00 88.62 93 LEU A O 1
ATOM 718 N N . THR A 1 94 ? -10.113 3.846 4.651 1.00 89.75 94 THR A N 1
ATOM 719 C CA . THR A 1 94 ? -11.083 4.925 4.465 1.00 89.75 94 THR A CA 1
ATOM 720 C C . THR A 1 94 ? -11.630 4.926 3.044 1.00 89.75 94 THR A C 1
ATOM 722 O O . THR A 1 94 ? -10.944 4.590 2.077 1.00 89.75 94 THR A O 1
ATOM 725 N N . TYR A 1 95 ? -12.895 5.311 2.913 1.00 90.31 95 TYR A N 1
ATOM 726 C CA . TYR A 1 95 ? -13.541 5.572 1.637 1.00 90.31 95 TYR A CA 1
ATOM 727 C C . TYR A 1 95 ? -14.277 6.908 1.713 1.00 90.31 95 TYR A C 1
ATOM 729 O O . TYR A 1 95 ? -15.268 7.043 2.427 1.00 90.31 95 TYR A O 1
ATOM 737 N N . THR A 1 96 ? -13.774 7.895 0.977 1.00 90.12 96 THR A N 1
ATOM 738 C CA . THR A 1 96 ? -14.323 9.252 0.955 1.00 90.12 96 THR A CA 1
ATOM 739 C C . THR A 1 96 ? -15.177 9.435 -0.290 1.00 90.12 96 THR A C 1
ATOM 741 O O . THR A 1 96 ? -14.658 9.597 -1.396 1.00 90.12 96 THR A O 1
ATOM 744 N N . THR A 1 97 ? -16.493 9.451 -0.115 1.00 84.00 97 THR A N 1
ATOM 745 C CA . THR A 1 97 ? -17.440 10.011 -1.086 1.00 84.00 97 THR A CA 1
ATOM 746 C C . THR A 1 97 ? -17.607 11.489 -0.759 1.00 84.00 97 THR A C 1
ATOM 748 O O . THR A 1 97 ? -17.539 11.854 0.410 1.00 84.00 97 THR A O 1
ATOM 751 N N . GLY A 1 98 ? -17.756 12.368 -1.748 1.00 75.88 98 GLY A N 1
ATOM 752 C CA . GLY A 1 98 ? -17.889 13.800 -1.459 1.00 75.88 98 GLY A CA 1
ATOM 753 C C . GLY A 1 98 ? -19.073 14.104 -0.548 1.00 75.88 98 GLY A C 1
ATOM 754 O O . GLY A 1 98 ? -19.998 13.298 -0.463 1.00 75.88 98 GLY A O 1
ATOM 755 N N . ALA A 1 99 ? -19.002 15.248 0.135 1.00 58.06 99 ALA A N 1
ATOM 756 C CA . ALA A 1 99 ? -20.208 15.916 0.612 1.00 58.06 99 ALA A CA 1
ATOM 757 C C . ALA A 1 99 ? -21.038 16.384 -0.590 1.00 58.06 99 ALA A C 1
ATOM 759 O O . ALA A 1 99 ? -20.401 16.770 -1.603 1.00 58.06 99 ALA A O 1
#

Radius of gyration: 15.26 Å; chains: 1; bounding box: 36×30×39 Å

pLDDT: mean 85.56, std 6.8, range [58.06, 93.0]